Protein AF-A0A9X3GL13-F1 (afdb_monomer)

Structure (mmCIF, N/CA/C/O backbone):
data_AF-A0A9X3GL13-F1
#
_entry.id   AF-A0A9X3GL13-F1
#
loop_
_atom_site.group_PDB
_atom_site.id
_atom_site.type_symbol
_atom_site.label_atom_id
_atom_site.label_alt_id
_atom_site.label_comp_id
_atom_site.label_asym_id
_atom_site.label_entity_id
_atom_site.label_seq_id
_atom_site.pdbx_PDB_ins_code
_atom_site.Cartn_x
_atom_site.Cartn_y
_atom_site.Cartn_z
_atom_site.occupancy
_atom_site.B_iso_or_equiv
_atom_site.auth_seq_id
_atom_site.auth_comp_id
_atom_site.auth_asym_id
_atom_site.auth_atom_id
_atom_site.pdbx_PDB_model_num
ATOM 1 N N . MET A 1 1 ? 0.825 -10.505 -23.765 1.00 66.62 1 MET A N 1
ATOM 2 C CA . MET A 1 1 ? 0.786 -9.276 -22.952 1.00 66.62 1 MET A CA 1
ATOM 3 C C . MET A 1 1 ? 2.173 -8.701 -22.999 1.00 66.62 1 MET A C 1
ATOM 5 O O . MET A 1 1 ? 3.106 -9.398 -22.608 1.00 66.62 1 MET A O 1
ATOM 9 N N . ASP A 1 2 ? 2.302 -7.491 -23.519 1.00 87.44 2 ASP A N 1
ATOM 10 C CA . ASP A 1 2 ? 3.597 -6.829 -23.578 1.00 87.44 2 ASP A CA 1
ATOM 11 C C . ASP A 1 2 ? 3.973 -6.292 -22.194 1.00 87.44 2 ASP A C 1
ATOM 13 O O . ASP A 1 2 ? 3.139 -6.173 -21.291 1.00 87.44 2 ASP A O 1
ATOM 17 N N . TYR A 1 3 ? 5.247 -5.949 -22.008 1.00 86.56 3 TYR A N 1
ATOM 18 C CA . TYR A 1 3 ? 5.748 -5.378 -20.754 1.00 86.56 3 TYR A CA 1
ATOM 19 C C . TYR A 1 3 ? 4.892 -4.194 -20.261 1.00 86.56 3 TYR A C 1
ATOM 21 O O . TYR A 1 3 ? 4.643 -4.059 -19.061 1.00 86.56 3 TYR A O 1
ATOM 29 N N . ALA A 1 4 ? 4.412 -3.354 -21.184 1.00 89.56 4 ALA A N 1
ATOM 30 C CA . ALA A 1 4 ? 3.563 -2.207 -20.881 1.00 89.56 4 ALA A CA 1
ATOM 31 C C . ALA A 1 4 ? 2.222 -2.611 -20.242 1.00 89.56 4 ALA A C 1
ATOM 33 O O . ALA A 1 4 ? 1.814 -1.980 -19.266 1.00 89.56 4 ALA A O 1
ATOM 34 N N . ASP A 1 5 ? 1.592 -3.688 -20.721 1.00 91.44 5 ASP A N 1
ATOM 35 C CA . ASP A 1 5 ? 0.314 -4.186 -20.195 1.00 91.44 5 ASP A C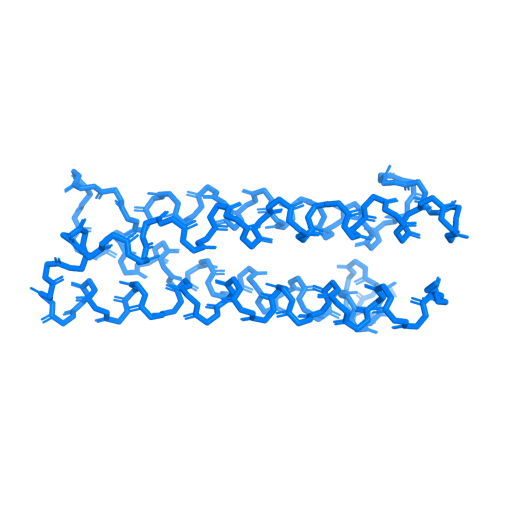A 1
ATOM 36 C C . ASP A 1 5 ? 0.478 -4.705 -18.768 1.00 91.44 5 ASP A C 1
ATOM 38 O O . ASP A 1 5 ? -0.303 -4.378 -17.875 1.00 91.44 5 ASP A O 1
ATOM 42 N N . ILE A 1 6 ? 1.534 -5.489 -18.531 1.00 89.19 6 ILE A N 1
ATOM 43 C CA . ILE A 1 6 ? 1.831 -6.053 -17.208 1.00 89.19 6 ILE A CA 1
ATOM 44 C C . ILE A 1 6 ? 2.199 -4.928 -16.235 1.00 89.19 6 ILE A C 1
ATOM 46 O O . ILE A 1 6 ? 1.801 -4.948 -15.069 1.00 89.19 6 ILE A O 1
ATOM 50 N N . ARG A 1 7 ? 2.918 -3.904 -16.710 1.00 88.19 7 ARG A N 1
ATOM 51 C CA . ARG A 1 7 ? 3.256 -2.723 -15.912 1.00 88.19 7 ARG A CA 1
ATOM 52 C C . ARG A 1 7 ? 2.011 -1.925 -15.546 1.00 88.19 7 ARG A C 1
ATOM 54 O O . ARG A 1 7 ? 1.891 -1.519 -14.391 1.00 88.19 7 ARG A O 1
ATOM 61 N N . LEU A 1 8 ? 1.101 -1.713 -16.494 1.00 91.38 8 LEU A N 1
ATOM 62 C CA . LEU A 1 8 ? -0.171 -1.048 -16.234 1.00 91.38 8 LEU A CA 1
ATOM 63 C C . LEU A 1 8 ? -0.988 -1.841 -15.210 1.00 91.38 8 LEU A C 1
ATOM 65 O O . LEU A 1 8 ? -1.408 -1.265 -14.212 1.00 91.38 8 LEU A O 1
ATOM 69 N N . LEU A 1 9 ? -1.110 -3.161 -15.391 1.00 90.94 9 LEU A N 1
ATOM 70 C CA . LEU A 1 9 ? -1.790 -4.053 -14.451 1.00 90.94 9 LEU A CA 1
ATOM 71 C C . LEU A 1 9 ? -1.195 -3.957 -13.039 1.00 90.94 9 LEU A C 1
ATOM 73 O O . LEU A 1 9 ? -1.931 -3.769 -12.074 1.00 90.94 9 LEU A O 1
ATOM 77 N N . HIS A 1 10 ? 0.133 -4.034 -12.910 1.00 91.50 10 HIS A N 1
ATOM 78 C CA . HIS A 1 10 ? 0.818 -3.914 -11.622 1.00 91.50 10 HIS A CA 1
ATOM 79 C C . HIS A 1 10 ? 0.525 -2.568 -10.945 1.00 91.50 10 HIS A C 1
ATOM 81 O O . HIS A 1 10 ? 0.219 -2.533 -9.753 1.00 91.50 10 HIS A O 1
ATOM 87 N N . ILE A 1 11 ? 0.584 -1.463 -11.697 1.00 91.12 11 ILE A N 1
ATOM 88 C CA . ILE A 1 11 ? 0.286 -0.123 -11.173 1.00 91.12 11 ILE A CA 1
ATOM 89 C C . ILE A 1 11 ? -1.181 -0.031 -10.743 1.00 91.12 11 ILE A C 1
ATOM 91 O O . ILE A 1 11 ? -1.452 0.429 -9.638 1.00 91.12 11 ILE A O 1
ATOM 95 N N . SER A 1 12 ? -2.121 -0.519 -11.556 1.00 91.56 12 SER A N 1
ATOM 96 C CA . SER A 1 12 ? -3.547 -0.537 -11.217 1.00 91.56 12 SER A CA 1
ATOM 97 C C . SER A 1 12 ? -3.824 -1.347 -9.949 1.00 91.56 12 SER A C 1
ATOM 99 O O . SER A 1 12 ? -4.508 -0.856 -9.052 1.00 91.56 12 SER A O 1
ATOM 101 N N . CYS A 1 13 ? -3.247 -2.545 -9.817 1.00 90.88 13 CYS A N 1
ATOM 102 C CA . CYS A 1 13 ? -3.369 -3.356 -8.604 1.00 90.88 13 CYS A CA 1
ATOM 103 C C . CYS A 1 13 ? -2.758 -2.659 -7.380 1.00 90.88 13 CYS A C 1
ATOM 105 O O . CYS A 1 13 ? -3.327 -2.715 -6.287 1.00 90.88 13 CYS A O 1
ATOM 107 N N . ALA A 1 14 ? -1.627 -1.968 -7.543 1.00 90.69 14 ALA A N 1
ATOM 108 C CA . ALA A 1 14 ? -1.012 -1.209 -6.459 1.00 90.69 14 ALA A CA 1
ATOM 109 C C . ALA A 1 14 ? -1.933 -0.065 -6.011 1.00 90.69 14 ALA A C 1
ATOM 111 O O . ALA A 1 14 ? -2.204 0.076 -4.818 1.00 90.69 14 ALA A O 1
ATOM 112 N N . SER A 1 15 ? -2.488 0.697 -6.960 1.00 91.50 15 SER A N 1
ATOM 113 C CA . SER A 1 15 ? -3.459 1.760 -6.688 1.00 91.50 15 SER A CA 1
ATOM 114 C C . SER A 1 15 ? -4.704 1.232 -5.972 1.00 91.50 15 SER A C 1
ATOM 116 O O . SER A 1 15 ? -5.120 1.818 -4.975 1.00 91.50 15 SER A O 1
ATOM 118 N N . ILE A 1 16 ? -5.259 0.096 -6.408 1.00 92.06 16 ILE A N 1
ATOM 119 C CA . ILE A 1 16 ? -6.411 -0.541 -5.749 1.00 92.06 16 ILE A CA 1
ATOM 120 C C . ILE A 1 16 ? -6.071 -0.937 -4.305 1.00 92.06 16 ILE A C 1
ATOM 122 O O . ILE A 1 16 ? -6.869 -0.675 -3.404 1.00 92.06 16 ILE A O 1
ATOM 126 N N . SER A 1 17 ? -4.889 -1.513 -4.056 1.00 90.88 17 SER A N 1
ATOM 127 C CA . SER A 1 17 ? -4.456 -1.888 -2.699 1.00 90.88 17 SER A CA 1
ATOM 128 C C . SER A 1 17 ? -4.375 -0.663 -1.778 1.00 90.88 17 SER A C 1
ATOM 130 O O . SER A 1 17 ? -4.910 -0.679 -0.663 1.00 90.88 17 SER A O 1
ATOM 132 N N . ILE A 1 18 ? -3.809 0.444 -2.278 1.00 91.06 18 ILE A N 1
ATOM 133 C CA . ILE A 1 18 ? -3.728 1.723 -1.558 1.00 91.06 18 ILE A CA 1
ATOM 134 C C . ILE A 1 18 ? -5.131 2.274 -1.270 1.00 91.06 18 ILE A C 1
ATOM 136 O O . ILE A 1 18 ? -5.433 2.614 -0.126 1.00 91.06 18 ILE A O 1
ATOM 140 N N . CYS A 1 19 ? -6.019 2.308 -2.266 1.00 93.12 19 CYS A N 1
ATOM 141 C CA . CYS A 1 19 ? -7.400 2.760 -2.091 1.00 93.12 19 CYS A CA 1
ATOM 142 C C . CYS A 1 19 ? -8.147 1.926 -1.041 1.00 93.12 19 CYS A C 1
ATOM 144 O O . CYS A 1 19 ? -8.803 2.4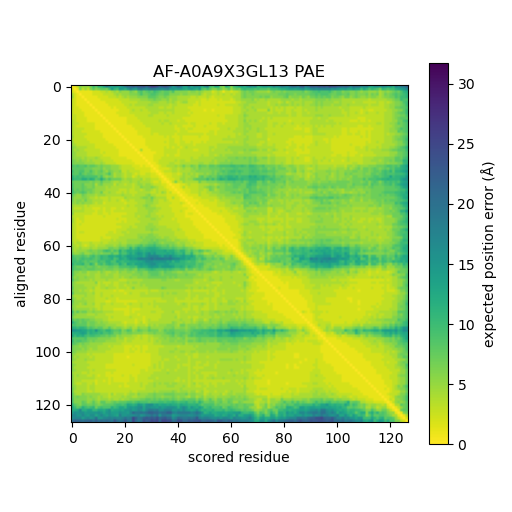83 -0.162 1.00 93.12 19 CYS A O 1
ATOM 146 N N . LEU A 1 20 ? -8.015 0.597 -1.079 1.00 91.25 20 LEU A N 1
ATOM 147 C CA . LEU A 1 20 ? -8.622 -0.296 -0.089 1.00 91.25 20 LEU A CA 1
ATOM 148 C C . LEU A 1 20 ? -8.022 -0.102 1.308 1.00 91.25 20 LEU A C 1
ATOM 150 O O . LEU A 1 20 ? -8.731 -0.227 2.306 1.00 91.25 20 LEU A O 1
ATOM 154 N N . PHE A 1 21 ? -6.724 0.179 1.417 1.00 92.00 21 PHE A N 1
ATOM 155 C CA . PHE A 1 21 ? -6.086 0.517 2.689 1.00 92.00 21 PHE A CA 1
ATOM 156 C C . PHE A 1 21 ? -6.652 1.813 3.281 1.00 92.00 21 PHE A C 1
ATOM 158 O O . PHE A 1 21 ? -7.085 1.813 4.434 1.00 92.00 21 PHE A O 1
ATOM 165 N N . VAL A 1 22 ? -6.728 2.877 2.476 1.00 93.38 22 VAL A N 1
ATOM 166 C CA . VAL A 1 22 ? -7.287 4.171 2.892 1.00 93.38 22 VAL A CA 1
ATOM 167 C C . VAL A 1 22 ? -8.754 4.032 3.287 1.00 93.38 22 VAL A C 1
ATOM 169 O O . VAL A 1 22 ? -9.144 4.502 4.352 1.00 93.38 22 VAL A O 1
ATOM 172 N N . LEU A 1 23 ? -9.552 3.326 2.481 1.00 92.69 23 LEU A N 1
ATOM 173 C CA . LEU A 1 23 ? -10.965 3.082 2.758 1.00 92.69 23 LEU A CA 1
ATOM 174 C C . LEU A 1 23 ? -11.165 2.343 4.088 1.00 92.69 23 LEU A C 1
ATOM 176 O O . LEU A 1 23 ? -11.994 2.752 4.895 1.00 92.69 23 LEU A O 1
ATOM 180 N N . ARG A 1 24 ? -10.388 1.285 4.355 1.00 90.69 24 ARG A N 1
ATOM 181 C CA . ARG A 1 24 ? -10.444 0.558 5.637 1.00 90.69 24 ARG A CA 1
ATOM 182 C C . ARG A 1 24 ? -10.086 1.459 6.817 1.00 90.69 24 ARG A C 1
ATOM 184 O O . ARG A 1 24 ? -10.752 1.384 7.846 1.00 90.69 24 ARG A O 1
ATOM 191 N N . GLY A 1 25 ? -9.083 2.325 6.663 1.00 90.69 25 GLY A N 1
ATOM 192 C CA . GLY A 1 25 ? -8.728 3.333 7.664 1.00 90.69 25 GLY A CA 1
ATOM 193 C C . GLY A 1 25 ? -9.864 4.316 7.926 1.00 90.69 25 GLY A C 1
ATOM 194 O O . GLY A 1 25 ? -10.289 4.474 9.066 1.00 90.69 25 GLY A O 1
ATOM 195 N N . ALA A 1 26 ? -10.420 4.910 6.869 1.00 92.25 26 ALA A N 1
ATOM 196 C CA . ALA A 1 26 ? -11.534 5.849 6.968 1.00 92.25 26 ALA A CA 1
ATOM 197 C C . ALA A 1 26 ? -12.754 5.219 7.659 1.00 92.25 26 ALA A C 1
ATOM 199 O O . ALA A 1 26 ? -13.313 5.803 8.584 1.00 92.25 26 ALA A O 1
ATOM 200 N N . LEU A 1 27 ? -13.122 3.994 7.273 1.00 92.69 27 LEU A N 1
ATOM 201 C CA . LEU A 1 27 ? -14.222 3.259 7.898 1.00 92.69 27 LEU A CA 1
ATOM 202 C C . LEU A 1 27 ? -13.935 2.924 9.369 1.00 92.69 27 LEU A C 1
ATOM 204 O O . LEU A 1 27 ? -14.838 3.018 10.197 1.00 92.69 27 LEU A O 1
ATOM 208 N N . GLN A 1 28 ? -12.694 2.560 9.707 1.00 90.50 28 GLN A N 1
ATOM 209 C CA . GLN A 1 28 ? -12.275 2.294 11.085 1.00 90.50 28 GLN A CA 1
ATOM 210 C C . GLN A 1 28 ? -12.413 3.544 11.968 1.00 90.50 28 GLN A C 1
ATOM 212 O O . GLN A 1 28 ? -12.975 3.448 13.058 1.00 90.50 28 GLN A O 1
ATOM 217 N N . PHE A 1 29 ? -11.944 4.707 11.505 1.00 89.25 29 PHE A N 1
ATOM 218 C CA . PHE A 1 29 ? -12.031 5.962 12.264 1.00 89.25 29 PHE A CA 1
ATOM 219 C C . PHE A 1 29 ? -13.445 6.552 12.294 1.00 89.25 29 PHE A C 1
ATOM 221 O O . PHE A 1 29 ? -13.799 7.220 13.259 1.00 89.25 29 PHE A O 1
ATOM 228 N N . ALA A 1 30 ? -14.281 6.241 11.301 1.00 91.31 30 ALA A N 1
ATOM 229 C CA . ALA A 1 30 ? -15.711 6.546 11.319 1.00 91.31 30 ALA A CA 1
ATOM 230 C C . ALA A 1 30 ? -16.530 5.605 12.230 1.00 91.31 30 ALA A C 1
ATOM 232 O O . ALA A 1 30 ? -17.746 5.751 12.326 1.00 91.31 30 ALA A O 1
ATOM 233 N N . GLY A 1 31 ? -15.899 4.612 12.872 1.00 88.19 31 GLY A N 1
ATOM 234 C CA . GLY A 1 31 ? -16.580 3.645 13.741 1.00 88.19 31 GLY A CA 1
ATOM 235 C C . GLY A 1 31 ? -17.443 2.621 12.993 1.00 88.19 31 GLY A C 1
ATOM 236 O O . GLY A 1 31 ? -18.232 1.904 13.609 1.00 88.19 31 GLY A O 1
ATOM 237 N N . VAL A 1 32 ? -17.302 2.516 11.668 1.00 90.31 32 VAL A N 1
ATOM 238 C CA . VAL A 1 32 ? -18.078 1.581 10.849 1.00 90.31 32 VAL A CA 1
ATOM 239 C C . VAL A 1 32 ? -17.521 0.163 11.028 1.00 90.31 32 VAL A C 1
ATOM 241 O O . VAL A 1 32 ? -16.314 -0.046 10.873 1.00 90.31 32 VAL A O 1
ATOM 244 N N . PRO A 1 33 ? -18.361 -0.862 11.283 1.00 86.50 33 PRO A N 1
ATOM 245 C CA . PRO A 1 33 ? -17.924 -2.248 11.458 1.00 86.50 33 PRO A CA 1
ATOM 246 C C . PRO A 1 33 ? -17.577 -2.924 10.116 1.00 86.50 33 PRO A C 1
ATOM 248 O O . PRO A 1 33 ? -18.112 -3.979 9.766 1.00 86.50 33 PRO A O 1
ATOM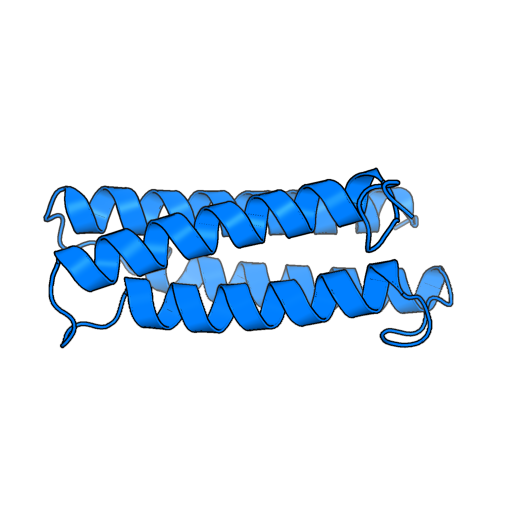 251 N N . TRP A 1 34 ? -16.643 -2.337 9.364 1.00 87.56 34 TRP A N 1
ATOM 252 C CA . TRP A 1 34 ? -16.231 -2.749 8.017 1.00 87.56 34 TRP A CA 1
ATOM 253 C C . TRP A 1 34 ? -15.723 -4.193 7.945 1.00 87.56 34 TRP A C 1
ATOM 255 O O . TRP A 1 34 ? -15.840 -4.844 6.910 1.00 87.56 34 TRP A O 1
ATOM 265 N N . ARG A 1 35 ? -15.227 -4.749 9.060 1.00 85.94 35 ARG A N 1
ATOM 266 C CA . ARG A 1 35 ? -14.793 -6.156 9.164 1.00 85.94 35 ARG A CA 1
ATOM 267 C C . ARG A 1 35 ? -15.914 -7.160 8.881 1.00 85.94 35 ARG A C 1
ATOM 269 O O . ARG A 1 35 ? -15.632 -8.314 8.564 1.00 85.94 35 ARG A O 1
ATOM 276 N N . ARG A 1 36 ? -17.182 -6.745 8.976 1.00 87.62 36 ARG A N 1
ATOM 277 C CA . ARG A 1 36 ? -18.336 -7.580 8.608 1.00 87.62 36 ARG A CA 1
ATOM 278 C C . ARG A 1 36 ? -18.502 -7.705 7.090 1.00 87.62 36 ARG A C 1
ATOM 280 O O . ARG A 1 36 ? -19.111 -8.663 6.622 1.00 87.62 36 ARG A O 1
ATOM 287 N N . TRP A 1 37 ? -17.953 -6.775 6.310 1.00 89.81 37 TRP A N 1
ATOM 288 C CA . TRP A 1 37 ? -18.121 -6.743 4.860 1.00 89.81 37 TRP A CA 1
ATOM 289 C C . TRP A 1 37 ? -17.127 -7.701 4.197 1.00 89.81 37 TRP A C 1
ATOM 291 O O . TRP A 1 37 ? -15.919 -7.466 4.191 1.00 89.81 37 TRP A O 1
ATOM 301 N N . ARG A 1 38 ? -17.635 -8.803 3.624 1.00 87.25 38 ARG A N 1
ATOM 302 C CA . ARG A 1 38 ? -16.801 -9.847 2.990 1.00 87.25 38 ARG A CA 1
ATOM 303 C C . ARG A 1 38 ? -15.901 -9.294 1.882 1.00 87.25 38 ARG A C 1
ATOM 305 O O . ARG A 1 38 ? -14.755 -9.717 1.777 1.00 87.25 38 ARG A O 1
ATOM 312 N N . ILE A 1 39 ? -16.391 -8.323 1.111 1.00 86.69 39 ILE A N 1
ATOM 313 C CA . ILE A 1 39 ? -15.643 -7.710 0.004 1.00 86.69 39 ILE A CA 1
ATOM 314 C C . ILE A 1 39 ? -14.350 -7.056 0.510 1.00 86.69 39 ILE A C 1
ATOM 316 O O . ILE A 1 39 ? -13.283 -7.356 -0.009 1.00 86.69 39 ILE A O 1
ATOM 320 N N . LEU A 1 40 ? -14.405 -6.255 1.580 1.00 85.94 40 LEU A N 1
ATOM 321 C CA . LEU A 1 40 ? -13.226 -5.564 2.128 1.00 85.94 40 LEU A CA 1
ATOM 322 C C . LEU A 1 40 ? -12.211 -6.501 2.799 1.00 85.94 40 LEU A C 1
ATOM 324 O O . LEU A 1 40 ? -11.090 -6.087 3.090 1.00 85.94 40 LEU A O 1
ATOM 328 N N . ARG A 1 41 ? -12.598 -7.755 3.047 1.00 83.38 41 ARG A N 1
ATOM 329 C CA . ARG A 1 41 ? -11.710 -8.805 3.551 1.00 83.38 41 ARG A CA 1
ATOM 330 C C . ARG A 1 41 ? -11.045 -9.593 2.429 1.00 83.38 41 ARG A C 1
ATOM 332 O O . ARG A 1 41 ? -9.875 -9.911 2.550 1.00 83.38 41 ARG A O 1
ATOM 339 N N . ILE A 1 42 ? -11.779 -9.917 1.365 1.00 85.81 42 ILE A N 1
ATOM 340 C CA . ILE A 1 42 ? -11.295 -10.804 0.293 1.00 85.81 42 ILE A CA 1
ATOM 341 C C . ILE A 1 42 ? -10.596 -10.015 -0.817 1.00 85.81 42 ILE A C 1
ATOM 343 O O . ILE A 1 42 ? -9.572 -10.465 -1.327 1.00 85.81 42 ILE A O 1
ATOM 347 N N . ALA A 1 43 ? -11.114 -8.833 -1.170 1.00 87.12 43 ALA A N 1
ATOM 348 C CA . ALA A 1 43 ? -10.586 -8.027 -2.269 1.00 87.12 43 ALA A CA 1
ATOM 349 C C . ALA A 1 43 ? -9.085 -7.711 -2.132 1.00 87.12 43 ALA A C 1
ATOM 351 O O . ALA A 1 43 ? -8.385 -7.871 -3.130 1.00 87.12 43 ALA A O 1
ATOM 352 N N . PRO A 1 44 ? -8.554 -7.351 -0.940 1.00 86.19 44 PRO A N 1
ATOM 353 C CA . PRO A 1 44 ? -7.118 -7.151 -0.774 1.00 86.19 44 PRO A CA 1
ATOM 354 C C . PRO A 1 44 ? -6.315 -8.410 -1.112 1.00 86.19 44 PRO A C 1
ATOM 356 O O . PRO A 1 44 ? -5.384 -8.325 -1.892 1.00 86.19 44 PRO A O 1
ATOM 359 N N . HIS A 1 45 ? -6.721 -9.590 -0.633 1.00 86.50 45 HIS A N 1
ATOM 360 C CA . HIS A 1 45 ? -5.974 -10.830 -0.871 1.00 86.50 45 HIS A CA 1
ATOM 361 C C . HIS A 1 45 ? -5.914 -11.216 -2.349 1.00 86.50 45 HIS A C 1
ATOM 363 O O . HIS A 1 45 ? -4.850 -11.566 -2.852 1.00 86.50 45 HIS A O 1
ATOM 369 N N . VAL A 1 46 ? -7.040 -11.124 -3.062 1.00 89.56 46 VAL A N 1
ATOM 370 C CA . VAL A 1 46 ? -7.071 -11.404 -4.505 1.00 89.56 46 VAL A CA 1
ATOM 371 C C . VAL A 1 46 ? -6.210 -10.386 -5.248 1.00 89.56 46 VAL A C 1
ATOM 373 O O . VAL A 1 46 ? -5.352 -10.763 -6.043 1.00 89.56 46 VAL A O 1
ATOM 376 N N . ASN A 1 47 ? -6.368 -9.099 -4.939 1.00 91.62 47 ASN A N 1
ATOM 377 C CA . ASN A 1 47 ? -5.565 -8.051 -5.555 1.00 91.62 47 ASN A CA 1
ATOM 378 C C . ASN A 1 47 ? -4.063 -8.226 -5.278 1.00 91.62 47 ASN A C 1
ATOM 380 O O . ASN A 1 47 ? -3.260 -8.064 -6.189 1.00 91.62 47 ASN A O 1
ATOM 384 N N . ASP A 1 48 ? -3.683 -8.607 -4.060 1.00 88.69 48 ASP A N 1
ATOM 385 C CA . ASP A 1 48 ? -2.288 -8.796 -3.664 1.00 88.69 48 ASP A CA 1
ATOM 386 C C . ASP A 1 48 ? -1.653 -9.992 -4.392 1.00 88.69 48 ASP A C 1
ATOM 388 O O . ASP A 1 48 ? -0.493 -9.913 -4.796 1.00 88.69 48 ASP A O 1
ATOM 392 N N . THR A 1 49 ? -2.408 -11.070 -4.650 1.00 89.69 49 THR A N 1
ATOM 393 C CA . THR A 1 49 ? -1.910 -12.184 -5.482 1.00 89.69 49 THR A CA 1
ATOM 394 C C . THR A 1 49 ? -1.633 -11.755 -6.922 1.00 89.69 49 THR A C 1
ATOM 396 O O . THR A 1 49 ? -0.579 -12.091 -7.463 1.00 89.69 49 THR A O 1
ATOM 399 N N . VAL A 1 50 ? -2.522 -10.958 -7.525 1.00 90.44 50 VAL A N 1
ATOM 400 C CA . VAL A 1 50 ? -2.325 -10.423 -8.883 1.00 90.44 50 VAL A CA 1
ATOM 401 C C . VAL A 1 50 ? -1.173 -9.418 -8.904 1.00 90.44 50 VAL A C 1
ATOM 403 O O . VAL A 1 50 ? -0.329 -9.467 -9.797 1.00 90.44 50 VAL A O 1
ATOM 406 N N . LEU A 1 51 ? -1.087 -8.550 -7.893 1.00 90.06 51 LEU A N 1
ATOM 407 C CA . LEU A 1 51 ? -0.012 -7.575 -7.730 1.00 90.06 51 LEU A CA 1
ATOM 408 C C . LEU A 1 51 ? 1.358 -8.256 -7.660 1.00 90.06 51 LEU A C 1
ATOM 410 O O . LEU A 1 51 ? 2.288 -7.821 -8.345 1.00 90.06 51 LEU A O 1
ATOM 414 N N . LEU A 1 52 ? 1.470 -9.312 -6.847 1.00 89.31 52 LEU A N 1
ATOM 415 C CA . LEU A 1 52 ? 2.699 -10.080 -6.668 1.00 89.31 52 LEU A CA 1
ATOM 416 C C . LEU A 1 52 ? 3.066 -10.840 -7.944 1.00 89.31 52 LEU A C 1
ATOM 418 O O . LEU A 1 52 ? 4.213 -10.767 -8.379 1.00 89.31 52 LEU A O 1
ATOM 422 N N . ALA A 1 53 ? 2.100 -11.504 -8.584 1.00 90.44 53 ALA A N 1
ATOM 423 C CA . ALA A 1 53 ? 2.323 -12.188 -9.855 1.00 90.44 53 ALA A CA 1
ATOM 424 C C . ALA A 1 53 ? 2.810 -11.216 -10.943 1.00 90.44 53 ALA A C 1
ATOM 426 O O . ALA A 1 53 ? 3.793 -11.497 -11.629 1.00 90.44 53 ALA A O 1
ATOM 427 N N . ALA A 1 54 ? 2.189 -10.037 -11.053 1.00 89.12 54 ALA A N 1
ATOM 428 C CA . ALA A 1 54 ? 2.605 -9.001 -11.994 1.00 89.12 54 ALA A CA 1
ATOM 429 C C . ALA A 1 54 ? 4.003 -8.447 -11.666 1.00 89.12 54 ALA A C 1
ATOM 431 O O . ALA A 1 54 ? 4.799 -8.217 -12.573 1.00 89.12 54 ALA A O 1
ATOM 432 N N . ALA A 1 55 ? 4.338 -8.276 -10.381 1.00 86.94 55 ALA A N 1
ATOM 433 C CA . ALA A 1 55 ? 5.670 -7.842 -9.957 1.00 86.94 55 ALA A CA 1
ATOM 434 C C . ALA A 1 55 ? 6.759 -8.857 -10.343 1.00 86.94 55 ALA A C 1
ATOM 436 O O . ALA A 1 55 ? 7.805 -8.467 -10.862 1.00 86.94 55 ALA A O 1
ATOM 437 N N . ILE A 1 56 ? 6.495 -10.151 -10.132 1.00 87.88 56 ILE A N 1
ATOM 438 C CA . ILE A 1 56 ? 7.401 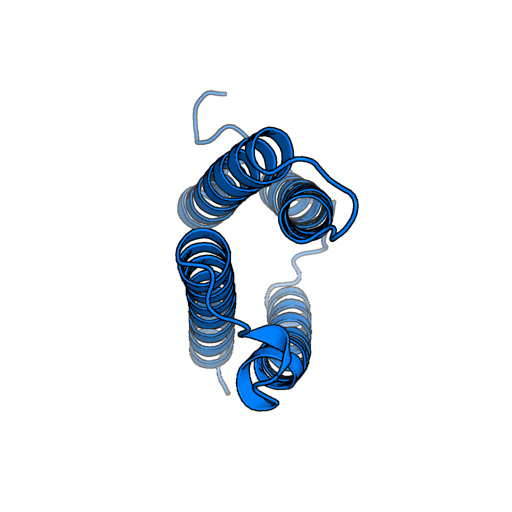-11.246 -10.508 1.00 87.88 56 ILE A CA 1
ATOM 439 C C . ILE A 1 56 ? 7.567 -11.296 -12.030 1.00 87.88 56 ILE A C 1
ATOM 441 O O . ILE A 1 56 ? 8.693 -11.350 -12.519 1.00 87.88 56 ILE A O 1
ATOM 445 N N . ALA A 1 57 ? 6.470 -11.203 -12.786 1.00 88.50 57 ALA A N 1
ATOM 446 C CA . ALA A 1 57 ? 6.516 -11.177 -14.246 1.00 88.50 57 ALA A CA 1
ATOM 447 C C . ALA A 1 57 ? 7.334 -9.987 -14.780 1.00 88.50 57 ALA A C 1
ATOM 449 O O . ALA A 1 57 ? 8.165 -10.157 -15.669 1.00 88.50 57 ALA A O 1
ATOM 450 N N . LEU A 1 58 ? 7.160 -8.789 -14.206 1.00 86.62 58 LEU A N 1
ATOM 451 C CA . LEU A 1 58 ? 7.951 -7.609 -14.571 1.00 86.62 58 LEU A CA 1
ATOM 452 C C . LEU A 1 58 ? 9.433 -7.791 -14.257 1.00 86.62 58 LEU A C 1
ATOM 454 O O . LEU A 1 58 ? 10.268 -7.445 -15.090 1.00 86.62 58 LEU A O 1
ATOM 458 N N . SER A 1 59 ? 9.762 -8.327 -13.080 1.00 86.12 59 SER A N 1
ATOM 459 C CA . SER A 1 59 ? 11.141 -8.623 -12.673 1.00 86.12 59 SER A CA 1
ATOM 460 C C . SER A 1 59 ? 11.805 -9.610 -13.636 1.00 86.12 59 SER A C 1
ATOM 462 O O . SER A 1 59 ? 12.922 -9.356 -14.083 1.00 86.12 59 SER A O 1
ATOM 464 N N . TRP A 1 60 ? 11.086 -10.660 -14.042 1.00 86.75 60 TRP A N 1
ATOM 465 C CA . TRP A 1 60 ? 11.571 -11.649 -15.003 1.00 86.75 60 TRP A CA 1
ATOM 466 C C . TRP A 1 60 ? 11.829 -11.043 -16.387 1.00 86.75 60 TRP A C 1
ATOM 468 O O . TRP A 1 60 ? 12.923 -11.182 -16.923 1.00 86.75 60 TRP A O 1
ATOM 478 N N . ILE A 1 61 ? 10.850 -10.321 -16.948 1.00 86.19 61 ILE A N 1
ATOM 479 C CA . ILE A 1 61 ? 10.949 -9.734 -18.298 1.00 86.19 61 ILE A CA 1
ATOM 480 C C . ILE A 1 61 ? 12.019 -8.638 -18.359 1.00 86.19 61 ILE A C 1
ATOM 482 O O . ILE A 1 61 ? 12.704 -8.490 -19.365 1.00 86.19 61 ILE A O 1
ATOM 486 N N . SER A 1 62 ? 12.166 -7.852 -17.291 1.00 83.12 62 SER A N 1
ATOM 487 C CA . SER A 1 62 ? 13.159 -6.774 -17.234 1.00 83.12 62 SER A CA 1
ATOM 488 C C . SER A 1 62 ? 14.538 -7.227 -16.749 1.00 83.12 62 SER A C 1
ATOM 490 O O . SER A 1 62 ? 15.433 -6.389 -16.650 1.00 83.12 62 SER A O 1
ATOM 492 N N . HIS A 1 63 ? 14.710 -8.516 -16.424 1.00 82.44 63 HIS A N 1
ATOM 493 C CA . HIS A 1 63 ? 15.912 -9.077 -15.794 1.00 82.44 63 HIS A CA 1
ATOM 494 C C . HIS A 1 63 ? 16.356 -8.328 -14.522 1.00 82.44 63 HIS A C 1
ATOM 496 O O . HIS A 1 63 ? 17.521 -8.365 -14.127 1.00 82.44 63 HIS A O 1
ATOM 502 N N . GLN A 1 64 ? 15.426 -7.637 -13.859 1.00 80.69 64 GLN A N 1
ATOM 503 C CA . GLN A 1 64 ? 15.701 -6.902 -12.633 1.00 80.69 64 GLN A CA 1
ATOM 504 C C . GLN A 1 64 ? 15.612 -7.851 -11.454 1.00 80.69 64 GLN A C 1
ATOM 506 O O . GLN A 1 64 ? 14.521 -8.278 -11.077 1.00 80.69 64 GLN A O 1
ATOM 511 N N . VAL A 1 65 ? 16.752 -8.154 -10.844 1.00 74.69 65 VAL A N 1
ATOM 512 C CA . VAL A 1 65 ? 16.788 -8.988 -9.646 1.00 74.69 65 VAL A CA 1
ATOM 513 C C . VAL A 1 65 ? 16.460 -8.126 -8.422 1.00 74.69 65 VAL A C 1
ATOM 515 O O . VAL A 1 65 ? 17.154 -7.130 -8.175 1.00 74.69 65 VAL A O 1
ATOM 518 N N . PRO A 1 66 ? 15.421 -8.480 -7.638 1.00 68.31 66 PRO A N 1
ATOM 519 C CA . PRO A 1 66 ? 15.162 -7.841 -6.355 1.00 68.31 66 PRO A CA 1
ATOM 520 C C . PRO A 1 66 ? 16.423 -7.892 -5.496 1.00 68.31 66 PRO A C 1
ATOM 522 O O . PRO A 1 66 ? 17.096 -8.917 -5.467 1.00 68.31 66 PRO A O 1
ATOM 525 N N . LEU A 1 67 ? 16.728 -6.806 -4.787 1.00 72.31 67 LEU A N 1
ATOM 526 C CA . LEU A 1 67 ? 17.895 -6.668 -3.902 1.00 72.31 67 LEU A CA 1
ATOM 527 C C . LEU A 1 67 ? 19.243 -6.334 -4.570 1.00 72.31 67 LEU A C 1
ATOM 529 O O . LEU A 1 67 ? 20.173 -5.977 -3.855 1.00 72.31 67 LEU A O 1
ATOM 533 N N . GLN A 1 68 ? 19.364 -6.385 -5.902 1.00 80.31 68 GLN A N 1
ATOM 534 C CA . GLN A 1 68 ? 20.601 -5.962 -6.592 1.00 80.31 68 GLN A CA 1
ATOM 535 C C . GLN A 1 68 ? 20.624 -4.478 -6.971 1.00 80.31 68 GLN A C 1
ATOM 537 O O . GLN A 1 68 ? 21.682 -3.919 -7.230 1.00 80.31 68 GLN A O 1
ATOM 542 N N . GLN A 1 69 ? 19.454 -3.849 -7.054 1.00 79.56 69 GLN A N 1
ATOM 543 C CA . GLN A 1 69 ? 19.304 -2.445 -7.422 1.00 79.56 69 GLN A CA 1
ATOM 544 C C . GLN A 1 69 ? 18.844 -1.671 -6.193 1.00 79.56 69 GLN A C 1
ATOM 546 O O . GLN A 1 69 ? 17.788 -1.996 -5.648 1.00 79.56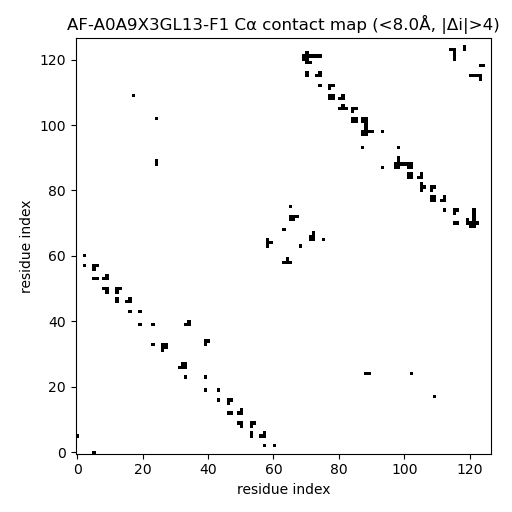 69 GLN A O 1
ATOM 551 N N . ASP A 1 70 ? 19.575 -0.633 -5.789 1.00 84.25 70 ASP A N 1
ATOM 552 C CA . ASP A 1 70 ? 19.309 0.105 -4.545 1.00 84.25 70 ASP A CA 1
ATOM 553 C C . ASP A 1 70 ? 17.859 0.589 -4.440 1.00 84.25 70 ASP A C 1
ATOM 555 O O . ASP A 1 70 ? 17.204 0.421 -3.410 1.00 84.25 70 ASP A O 1
ATOM 559 N N . TRP A 1 71 ? 17.312 1.131 -5.532 1.00 83.88 71 TRP A N 1
ATOM 560 C CA . TRP A 1 71 ? 15.926 1.603 -5.579 1.00 83.88 71 TRP A CA 1
ATOM 561 C C . TRP A 1 71 ? 14.909 0.463 -5.419 1.00 83.88 71 TRP A C 1
ATOM 563 O O . TRP A 1 71 ? 13.857 0.649 -4.806 1.00 83.88 71 TRP A O 1
ATOM 573 N N . LEU A 1 72 ? 15.213 -0.733 -5.931 1.00 82.62 72 LEU A N 1
ATOM 574 C CA . LEU A 1 72 ? 14.340 -1.899 -5.819 1.00 82.62 72 LEU A CA 1
ATOM 575 C C . LEU A 1 72 ? 14.421 -2.504 -4.411 1.00 82.62 72 LEU A C 1
ATOM 577 O O . LEU A 1 72 ? 13.388 -2.853 -3.842 1.00 82.62 72 LEU A O 1
ATOM 581 N N . SER A 1 73 ? 15.619 -2.550 -3.821 1.00 85.25 73 SER A N 1
ATOM 582 C CA . SER A 1 73 ? 15.846 -2.926 -2.420 1.00 85.25 73 SER A CA 1
ATOM 583 C C . SER A 1 73 ? 15.077 -2.009 -1.471 1.00 85.25 73 SER A C 1
ATOM 585 O O . SER A 1 73 ? 14.336 -2.487 -0.611 1.00 85.25 73 SER A O 1
ATOM 587 N N . ALA A 1 74 ? 15.176 -0.692 -1.678 1.00 86.50 74 ALA A N 1
ATOM 588 C CA . ALA A 1 74 ? 14.437 0.307 -0.914 1.00 86.50 74 ALA A CA 1
ATOM 589 C C . ALA A 1 74 ? 12.918 0.133 -1.068 1.00 86.50 74 ALA A C 1
ATOM 591 O O . ALA A 1 74 ? 12.188 0.172 -0.076 1.00 86.50 74 ALA A O 1
ATOM 592 N N . LYS A 1 75 ? 12.436 -0.138 -2.290 1.00 85.38 75 LYS A N 1
ATOM 593 C CA . LYS A 1 75 ? 11.014 -0.402 -2.558 1.00 85.38 75 LYS A CA 1
ATOM 594 C C . LYS A 1 75 ? 10.503 -1.624 -1.787 1.00 85.38 75 LYS A C 1
ATOM 596 O O . LYS A 1 75 ? 9.422 -1.564 -1.205 1.00 85.38 75 LYS A O 1
ATOM 601 N N . VAL A 1 76 ? 11.272 -2.714 -1.754 1.00 87.12 76 VAL A N 1
ATOM 602 C CA . VAL A 1 76 ? 10.920 -3.934 -1.005 1.00 87.12 76 VAL A CA 1
ATOM 603 C C . VAL A 1 76 ? 10.968 -3.690 0.506 1.00 87.12 76 VAL A C 1
ATOM 605 O O . VAL A 1 76 ? 10.031 -4.063 1.208 1.00 87.12 76 VAL A O 1
ATOM 608 N N . GLY A 1 77 ? 12.001 -3.016 1.015 1.00 88.62 77 GLY A N 1
ATOM 609 C CA . GLY A 1 77 ? 12.104 -2.675 2.437 1.00 88.62 77 GLY A CA 1
ATOM 610 C C . GLY A 1 77 ? 10.946 -1.793 2.914 1.00 88.62 77 GLY A C 1
ATOM 611 O O . GLY A 1 77 ? 10.316 -2.077 3.933 1.00 88.62 77 GLY A O 1
ATOM 612 N N . ALA A 1 78 ? 10.594 -0.769 2.134 1.00 88.94 78 ALA A N 1
ATOM 613 C CA . ALA A 1 78 ? 9.452 0.088 2.422 1.00 88.94 78 ALA A CA 1
ATOM 614 C C . ALA A 1 78 ? 8.119 -0.671 2.344 1.00 88.94 78 ALA A C 1
ATOM 616 O O . ALA A 1 78 ? 7.240 -0.444 3.172 1.00 88.94 78 ALA A O 1
ATOM 617 N N . LEU A 1 79 ? 7.969 -1.616 1.409 1.00 88.81 79 LEU A N 1
ATOM 618 C CA . LEU A 1 79 ? 6.790 -2.484 1.346 1.00 88.81 79 LEU A CA 1
ATOM 619 C C . LEU A 1 79 ? 6.627 -3.315 2.628 1.00 88.81 79 LEU A C 1
ATOM 621 O O . LEU A 1 79 ? 5.526 -3.386 3.171 1.00 88.81 79 LEU A O 1
ATOM 625 N N . LEU A 1 80 ? 7.712 -3.899 3.145 1.00 90.44 80 LEU A N 1
ATOM 626 C CA . LEU A 1 80 ? 7.681 -4.642 4.409 1.00 90.44 80 LEU A CA 1
ATOM 627 C C . LEU A 1 80 ? 7.298 -3.738 5.586 1.00 90.44 80 LEU A C 1
ATOM 629 O O . LEU A 1 80 ? 6.442 -4.106 6.392 1.00 90.44 80 LEU A O 1
ATOM 633 N N . LEU A 1 81 ? 7.873 -2.534 5.652 1.00 91.81 81 LEU A N 1
ATOM 634 C CA . LEU A 1 81 ? 7.523 -1.545 6.671 1.00 91.81 81 LEU A CA 1
ATOM 635 C C . LEU A 1 81 ? 6.036 -1.165 6.597 1.00 91.81 81 LEU A C 1
ATOM 637 O O . LEU A 1 81 ? 5.354 -1.144 7.621 1.00 91.81 81 LEU A O 1
ATOM 641 N N . TYR A 1 82 ? 5.512 -0.936 5.391 1.00 92.25 82 TYR A N 1
ATOM 642 C CA . TYR A 1 82 ? 4.097 -0.657 5.160 1.00 92.25 82 TYR A CA 1
ATOM 643 C C . TYR A 1 82 ? 3.195 -1.788 5.674 1.00 92.25 82 TYR A C 1
ATOM 645 O O . TYR A 1 82 ? 2.198 -1.510 6.340 1.00 92.25 82 TYR A O 1
ATOM 653 N N . ILE A 1 83 ? 3.548 -3.054 5.424 1.00 89.06 83 ILE A N 1
ATOM 654 C CA . ILE A 1 83 ? 2.771 -4.212 5.896 1.00 89.06 83 ILE A CA 1
ATOM 655 C C . ILE A 1 83 ? 2.730 -4.250 7.429 1.00 89.06 83 ILE A C 1
ATOM 657 O O . ILE A 1 83 ? 1.655 -4.417 8.012 1.00 89.06 83 ILE A O 1
ATOM 661 N N . VAL A 1 84 ? 3.874 -4.052 8.093 1.00 91.56 84 VAL A N 1
ATOM 662 C CA . VAL A 1 84 ? 3.958 -4.037 9.564 1.00 91.56 84 VAL A CA 1
ATOM 663 C C . VAL A 1 84 ? 3.133 -2.889 10.148 1.00 91.56 84 VAL A C 1
ATOM 665 O O . VAL A 1 84 ? 2.324 -3.109 11.054 1.00 91.56 84 VAL A O 1
ATOM 668 N N . LEU A 1 85 ? 3.276 -1.678 9.605 1.00 91.81 85 LEU A N 1
ATOM 669 C CA . LEU A 1 85 ? 2.513 -0.508 10.042 1.00 91.81 85 LEU A CA 1
ATOM 670 C C . LEU A 1 85 ? 1.014 -0.681 9.788 1.00 91.81 85 LEU A C 1
ATOM 672 O O . LEU A 1 85 ? 0.206 -0.356 10.654 1.00 91.81 85 LEU A O 1
ATOM 676 N N . GLY A 1 86 ? 0.629 -1.258 8.650 1.00 90.56 86 GLY A N 1
ATOM 677 C CA . GLY A 1 86 ? -0.759 -1.569 8.329 1.00 90.56 86 GLY A CA 1
ATOM 678 C C . GLY A 1 86 ? -1.369 -2.592 9.286 1.00 90.56 86 GLY A C 1
ATOM 679 O O . GLY A 1 86 ? -2.492 -2.410 9.757 1.00 90.56 86 GLY A O 1
ATOM 680 N N . HIS A 1 87 ? -0.615 -3.632 9.648 1.00 90.56 87 HIS A N 1
ATOM 681 C CA . HIS A 1 87 ? -1.039 -4.587 10.669 1.00 90.56 87 HIS A CA 1
ATOM 682 C C . HIS A 1 87 ? -1.235 -3.905 12.033 1.00 90.56 87 HIS A C 1
ATOM 684 O O . HIS A 1 87 ? -2.244 -4.135 12.700 1.00 90.56 87 HIS A O 1
ATOM 690 N N . MET A 1 88 ? -0.316 -3.020 12.432 1.00 89.06 88 MET A N 1
ATOM 691 C CA . MET A 1 88 ? -0.439 -2.238 13.668 1.00 89.06 88 MET A CA 1
ATOM 692 C C . MET A 1 88 ? -1.624 -1.262 13.638 1.00 89.06 88 MET A C 1
ATOM 694 O O . MET A 1 88 ? -2.323 -1.134 14.644 1.00 89.06 88 MET A O 1
ATOM 698 N N . ALA A 1 89 ? -1.880 -0.621 12.495 1.00 89.88 89 ALA A N 1
ATOM 699 C CA . ALA A 1 89 ? -2.983 0.316 12.292 1.00 89.88 89 ALA A CA 1
ATOM 700 C C . ALA A 1 89 ? -4.354 -0.348 12.476 1.00 89.88 89 ALA A C 1
ATOM 702 O O . ALA A 1 89 ? -5.276 0.269 12.998 1.00 89.88 89 ALA A O 1
ATOM 703 N N . PHE A 1 90 ? -4.480 -1.624 12.102 1.00 88.62 90 PHE A N 1
ATOM 704 C CA . PHE A 1 90 ? -5.719 -2.393 12.239 1.00 88.62 90 PHE A CA 1
ATOM 705 C C . PHE A 1 90 ? -5.682 -3.416 13.381 1.00 88.62 90 PHE A C 1
ATOM 707 O O . PHE A 1 90 ? -6.497 -4.346 13.409 1.00 88.62 90 PHE A O 1
ATOM 714 N N . ARG A 1 91 ? -4.770 -3.274 14.346 1.00 88.06 91 ARG A N 1
ATOM 715 C CA . ARG A 1 91 ? -4.700 -4.182 15.494 1.00 88.06 91 ARG A CA 1
ATOM 716 C C . ARG A 1 91 ? -5.800 -3.849 16.506 1.00 88.06 91 ARG A C 1
ATOM 718 O O . ARG A 1 91 ? -5.808 -2.764 17.074 1.00 88.06 91 ARG A O 1
ATOM 725 N N . ALA A 1 92 ? -6.697 -4.804 16.766 1.00 82.50 92 ALA A N 1
ATOM 726 C CA . ALA A 1 92 ? -7.878 -4.597 17.617 1.00 82.50 92 ALA A CA 1
ATOM 727 C C . ALA A 1 92 ? -7.541 -4.211 19.073 1.00 82.50 92 ALA A C 1
ATOM 729 O O . ALA A 1 92 ? -8.281 -3.458 19.690 1.00 82.50 92 ALA A O 1
ATOM 730 N N . GLU A 1 93 ? -6.415 -4.696 19.597 1.00 87.38 93 GLU A N 1
ATOM 731 C CA . GLU A 1 93 ? -5.946 -4.436 20.969 1.00 87.38 93 GLU A CA 1
ATOM 732 C C . GLU A 1 93 ? -5.217 -3.089 21.131 1.00 87.38 93 GLU A C 1
ATOM 734 O O . GLU A 1 93 ? -4.882 -2.691 22.245 1.00 87.38 93 GLU A O 1
ATOM 739 N N . ALA A 1 94 ? -4.898 -2.395 20.033 1.00 86.88 94 ALA A N 1
ATOM 740 C CA . ALA A 1 94 ? -4.160 -1.136 20.090 1.00 86.88 94 ALA A CA 1
ATOM 741 C C . ALA A 1 94 ? -5.087 0.041 20.424 1.00 86.88 94 ALA A C 1
ATOM 743 O O . ALA A 1 94 ? -6.231 0.082 19.973 1.00 86.88 94 ALA A O 1
ATOM 744 N N . SER A 1 95 ? -4.576 1.039 21.152 1.00 91.19 95 SER A N 1
ATOM 745 C CA . SER A 1 95 ? -5.326 2.271 21.416 1.00 91.19 95 SER A CA 1
ATOM 746 C C . SER A 1 95 ? -5.621 3.044 20.118 1.00 91.19 95 SER A C 1
ATOM 748 O O . SER A 1 95 ? -4.800 3.007 19.194 1.00 91.19 95 SER A O 1
ATOM 750 N N . PRO A 1 96 ? -6.735 3.803 20.039 1.00 88.25 96 PRO A N 1
ATOM 751 C CA . PRO A 1 96 ? -7.092 4.568 18.839 1.00 88.25 96 PRO A CA 1
ATOM 752 C C . PRO A 1 96 ? -5.984 5.520 18.369 1.00 88.25 96 PRO A C 1
ATOM 754 O O . PRO A 1 96 ? -5.719 5.621 17.174 1.00 88.25 96 PRO A O 1
ATOM 757 N N . ALA A 1 97 ? -5.270 6.152 19.307 1.00 91.12 97 ALA A N 1
ATOM 758 C CA . ALA A 1 97 ? -4.132 7.016 18.998 1.00 91.12 97 ALA A CA 1
ATOM 759 C C . ALA A 1 97 ? -2.979 6.248 18.326 1.00 91.12 97 ALA A C 1
ATOM 761 O O . ALA A 1 97 ? -2.434 6.704 17.324 1.00 91.12 97 ALA A O 1
ATOM 762 N N . ARG A 1 98 ? -2.630 5.051 18.824 1.00 91.50 98 ARG A N 1
ATOM 763 C CA . ARG A 1 98 ? -1.588 4.212 18.205 1.00 91.50 98 ARG A CA 1
ATOM 764 C C . ARG A 1 98 ? -2.008 3.717 16.824 1.00 91.50 98 ARG A C 1
ATOM 766 O O . ARG A 1 98 ? -1.170 3.687 15.929 1.00 91.50 98 ARG A O 1
ATOM 773 N N . GLN A 1 99 ? -3.282 3.365 16.648 1.00 91.81 99 GLN A N 1
ATOM 774 C CA . GLN A 1 99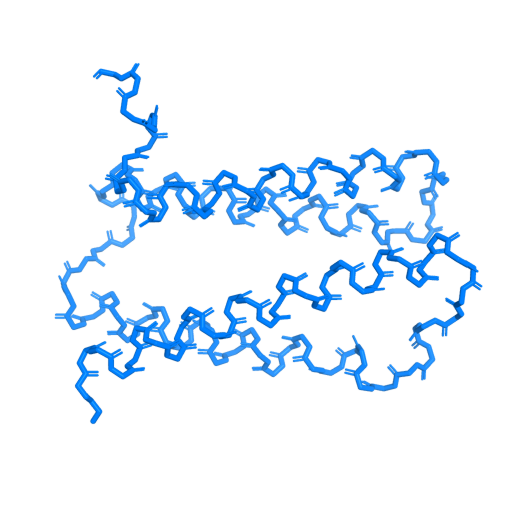 ? -3.830 2.991 15.341 1.00 91.81 99 GLN A CA 1
ATOM 775 C C . GLN A 1 99 ? -3.736 4.155 14.346 1.00 91.81 99 GLN A C 1
ATOM 777 O O . GLN A 1 99 ? -3.278 3.954 13.225 1.00 91.81 99 GLN A O 1
ATOM 782 N N . ALA A 1 100 ? -4.089 5.376 14.766 1.00 91.62 100 ALA A N 1
ATOM 783 C CA . ALA A 1 100 ? -3.997 6.581 13.942 1.00 91.62 100 ALA A CA 1
ATOM 784 C C . ALA A 1 100 ? -2.554 6.916 13.542 1.00 91.62 100 ALA A C 1
ATOM 786 O O . ALA A 1 100 ? -2.286 7.151 12.366 1.00 91.62 100 ALA A O 1
ATOM 787 N N . VAL A 1 101 ? -1.611 6.869 14.490 1.00 94.50 101 VAL A N 1
ATOM 788 C CA . VAL A 1 101 ? -0.186 7.103 14.206 1.00 94.50 101 VAL A CA 1
ATOM 789 C C . VAL A 1 101 ? 0.365 6.041 13.254 1.00 94.50 101 VAL A C 1
ATOM 791 O O . VAL A 1 101 ? 1.023 6.386 12.277 1.00 94.50 101 VAL A O 1
ATOM 794 N N . ALA A 1 102 ? 0.066 4.759 13.488 1.00 92.62 102 ALA A N 1
ATOM 795 C CA . ALA A 1 102 ? 0.500 3.679 12.603 1.00 92.62 102 ALA A CA 1
ATOM 796 C C . ALA A 1 102 ? -0.117 3.799 11.200 1.00 92.62 102 ALA A C 1
ATOM 798 O O . ALA A 1 102 ? 0.565 3.558 10.207 1.00 92.62 102 ALA A O 1
ATOM 799 N N . PHE A 1 103 ? -1.381 4.218 11.106 1.00 93.06 103 PHE A N 1
ATOM 800 C CA . PHE A 1 103 ? -2.054 4.463 9.835 1.00 93.06 103 PHE A CA 1
ATOM 801 C C . PHE A 1 103 ? -1.413 5.626 9.068 1.00 93.06 103 PHE A C 1
ATOM 803 O O . PHE A 1 103 ? -1.089 5.476 7.893 1.00 93.06 103 PHE A O 1
ATOM 810 N N . ALA A 1 104 ? -1.166 6.757 9.734 1.00 94.31 104 ALA A N 1
ATOM 811 C CA . ALA A 1 104 ? -0.486 7.902 9.134 1.00 94.31 104 ALA A CA 1
ATOM 812 C C . ALA A 1 104 ? 0.936 7.537 8.678 1.00 94.31 104 ALA A C 1
ATOM 814 O O . ALA A 1 104 ? 1.319 7.842 7.549 1.00 94.31 104 ALA A O 1
ATOM 815 N N . ALA A 1 105 ? 1.689 6.813 9.510 1.00 94.38 105 ALA A N 1
ATOM 816 C CA . ALA A 1 105 ? 3.015 6.317 9.156 1.00 94.38 105 ALA A CA 1
ATOM 817 C C . ALA A 1 105 ? 2.964 5.389 7.930 1.00 94.38 105 ALA A C 1
ATOM 819 O O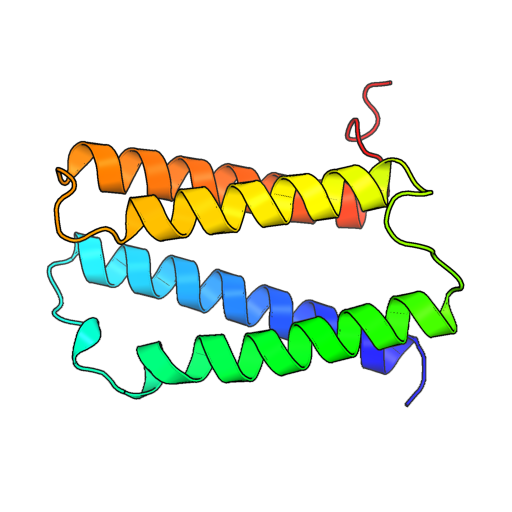 . ALA A 1 105 ? 3.769 5.546 7.016 1.00 94.38 105 ALA A O 1
ATOM 820 N N . ALA A 1 106 ? 1.984 4.483 7.856 1.00 93.06 106 ALA A N 1
ATOM 821 C CA . ALA A 1 106 ? 1.799 3.611 6.698 1.00 93.06 106 ALA A CA 1
ATOM 822 C C . ALA A 1 106 ? 1.526 4.405 5.408 1.00 93.06 106 ALA A C 1
ATOM 824 O O . ALA A 1 106 ? 2.055 4.049 4.356 1.00 93.06 106 ALA A O 1
ATOM 825 N N . LEU A 1 107 ? 0.750 5.495 5.475 1.00 93.12 107 LEU A N 1
ATOM 826 C CA . LEU A 1 107 ? 0.515 6.374 4.322 1.00 93.12 107 LEU A CA 1
ATOM 827 C C . LEU A 1 107 ? 1.793 7.078 3.860 1.00 93.12 107 LEU A C 1
ATOM 829 O O . LEU A 1 107 ? 2.047 7.144 2.658 1.00 93.12 107 LEU A O 1
ATOM 833 N N . VAL A 1 108 ? 2.623 7.548 4.796 1.00 94.38 108 VAL A N 1
ATOM 834 C CA . VAL A 1 108 ? 3.940 8.121 4.476 1.00 94.38 108 VAL A CA 1
ATOM 835 C C . VAL A 1 108 ? 4.827 7.078 3.795 1.00 94.38 108 VAL A C 1
ATOM 837 O O . VAL A 1 108 ? 5.455 7.370 2.778 1.00 94.38 108 VAL A O 1
ATOM 840 N N . THR A 1 109 ? 4.837 5.838 4.291 1.00 92.88 109 THR A N 1
ATOM 841 C CA . THR A 1 109 ? 5.593 4.746 3.665 1.00 92.88 109 THR A CA 1
ATOM 842 C C . THR A 1 109 ? 5.100 4.443 2.249 1.00 92.88 109 THR A C 1
ATOM 844 O O . THR A 1 109 ? 5.914 4.270 1.346 1.00 92.88 109 THR A O 1
ATOM 847 N N . VAL A 1 110 ? 3.784 4.436 2.013 1.00 91.56 110 VAL A N 1
ATOM 848 C CA . VAL A 1 110 ? 3.216 4.274 0.663 1.00 91.56 110 VAL A CA 1
ATOM 849 C C . VAL A 1 110 ? 3.638 5.414 -0.260 1.00 91.56 110 VAL A C 1
ATOM 851 O O . VAL A 1 110 ? 4.044 5.155 -1.392 1.00 91.56 110 VAL A O 1
ATOM 854 N N . ALA A 1 111 ? 3.586 6.661 0.213 1.00 91.38 111 ALA A N 1
ATOM 855 C CA . ALA A 1 111 ? 4.036 7.809 -0.567 1.00 91.38 111 ALA A CA 1
ATOM 856 C C . ALA A 1 111 ? 5.514 7.663 -0.966 1.00 91.38 111 ALA A C 1
ATOM 858 O O . ALA A 1 111 ? 5.853 7.850 -2.133 1.00 91.38 111 ALA A O 1
ATOM 859 N N . TYR A 1 112 ? 6.370 7.226 -0.037 1.00 91.31 112 TYR A N 1
ATOM 860 C CA . TYR A 1 112 ? 7.772 6.924 -0.324 1.00 91.31 112 TYR A CA 1
ATOM 861 C C . TYR A 1 112 ? 7.933 5.817 -1.381 1.00 91.31 112 TYR A C 1
ATOM 863 O O . TYR A 1 112 ? 8.675 6.006 -2.342 1.00 91.31 112 TYR A O 1
ATOM 871 N N . ILE A 1 113 ? 7.196 4.700 -1.276 1.00 89.38 113 ILE A N 1
ATOM 872 C CA . ILE A 1 113 ? 7.215 3.612 -2.278 1.00 89.38 113 ILE A CA 1
ATOM 873 C C . ILE A 1 113 ? 6.880 4.145 -3.677 1.00 89.38 113 ILE A C 1
ATOM 875 O O . ILE A 1 113 ? 7.534 3.774 -4.655 1.00 89.38 113 ILE A O 1
ATOM 879 N N . VAL A 1 114 ? 5.863 5.008 -3.780 1.00 88.12 114 VAL A N 1
ATOM 880 C CA . VAL A 1 114 ? 5.450 5.625 -5.049 1.00 88.12 114 VAL A CA 1
ATOM 881 C C . VAL A 1 114 ? 6.547 6.543 -5.582 1.00 88.12 114 VA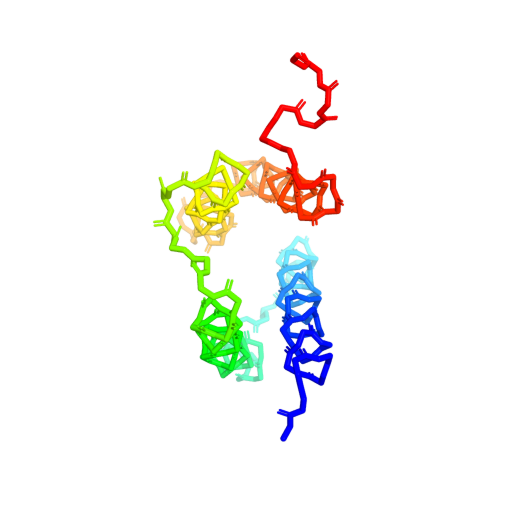L A C 1
ATOM 883 O O . VAL A 1 114 ? 6.890 6.449 -6.760 1.00 88.12 114 VAL A O 1
ATOM 886 N N . MET A 1 115 ? 7.141 7.381 -4.731 1.00 87.06 115 MET A N 1
ATOM 887 C CA . MET A 1 115 ? 8.218 8.277 -5.1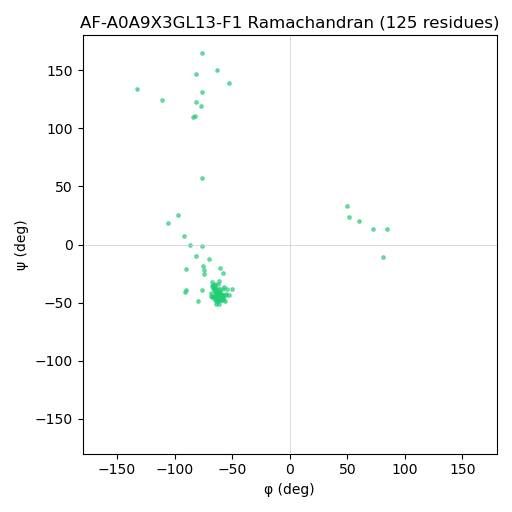49 1.00 87.06 115 MET A CA 1
ATOM 888 C C . MET A 1 115 ? 9.449 7.502 -5.632 1.00 87.06 115 MET A C 1
ATOM 890 O O . MET A 1 115 ? 9.915 7.773 -6.733 1.00 87.06 115 MET A O 1
ATOM 894 N N . VAL A 1 116 ? 9.917 6.491 -4.891 1.00 86.88 116 VAL A N 1
ATOM 895 C CA . VAL A 1 116 ? 11.036 5.617 -5.303 1.00 86.88 116 VAL A CA 1
ATOM 896 C C . VAL A 1 116 ? 10.738 4.917 -6.631 1.00 86.88 116 VAL A C 1
ATOM 898 O O . VAL A 1 116 ? 11.619 4.771 -7.476 1.00 86.88 116 VAL A O 1
ATOM 901 N N . ALA A 1 117 ? 9.488 4.501 -6.856 1.00 85.00 117 ALA A N 1
ATOM 902 C CA . ALA A 1 117 ? 9.088 3.870 -8.111 1.00 85.00 117 ALA A CA 1
ATOM 903 C C . ALA A 1 117 ? 9.117 4.835 -9.313 1.00 85.00 117 ALA A C 1
ATOM 905 O O . ALA A 1 117 ? 9.391 4.391 -10.430 1.00 85.00 117 ALA A O 1
ATOM 906 N N . ILE A 1 118 ? 8.835 6.125 -9.098 1.00 84.75 118 ILE A N 1
ATOM 907 C CA . ILE A 1 118 ? 8.871 7.164 -10.139 1.00 84.75 118 ILE A CA 1
ATOM 908 C C . ILE A 1 118 ? 10.310 7.617 -10.399 1.00 84.75 118 ILE A C 1
ATOM 910 O O . ILE A 1 118 ? 10.734 7.660 -11.551 1.00 84.75 118 ILE A O 1
ATOM 914 N N . THR A 1 119 ? 11.065 7.924 -9.344 1.00 84.56 119 THR A N 1
ATOM 915 C CA . THR A 1 119 ? 12.438 8.442 -9.447 1.00 84.56 119 THR A CA 1
ATOM 916 C C . THR A 1 119 ? 13.452 7.363 -9.810 1.00 84.56 119 THR A C 1
ATOM 918 O O . THR A 1 119 ? 14.550 7.694 -10.248 1.00 84.56 119 THR A O 1
ATOM 921 N N . ARG A 1 120 ? 13.109 6.079 -9.616 1.00 80.69 120 ARG A N 1
ATOM 922 C CA . ARG A 1 120 ? 14.039 4.938 -9.703 1.00 80.69 120 ARG A CA 1
ATOM 923 C C . ARG A 1 120 ? 15.313 5.162 -8.879 1.00 80.69 120 ARG A C 1
ATOM 925 O O . ARG A 1 120 ? 16.387 4.695 -9.244 1.00 80.69 120 ARG A O 1
ATOM 932 N N . SER A 1 121 ? 15.184 5.873 -7.760 1.00 79.25 121 SER A N 1
ATOM 933 C CA . SER A 1 121 ? 16.277 6.203 -6.849 1.00 79.25 121 SER A CA 1
ATOM 934 C C . SER A 1 121 ? 15.863 5.908 -5.411 1.00 79.25 121 SER A C 1
ATOM 936 O O . SER A 1 121 ? 14.772 6.286 -4.982 1.00 79.25 121 SER A O 1
ATOM 938 N N . ALA A 1 122 ? 16.743 5.245 -4.656 1.00 76.31 122 ALA A N 1
ATOM 939 C CA . ALA A 1 122 ? 16.527 4.955 -3.238 1.00 76.31 122 ALA A CA 1
ATOM 940 C C . ALA A 1 122 ? 16.520 6.230 -2.376 1.00 76.31 122 ALA A C 1
ATOM 942 O O . ALA A 1 122 ? 15.760 6.330 -1.412 1.00 76.31 122 ALA A O 1
ATOM 943 N N . THR A 1 123 ? 17.337 7.218 -2.749 1.00 78.44 123 THR A N 1
ATOM 944 C CA . THR A 1 123 ? 17.500 8.494 -2.039 1.00 78.44 123 THR A CA 1
ATOM 945 C C . THR A 1 123 ? 16.569 9.583 -2.556 1.00 78.44 123 THR A C 1
ATOM 947 O O . THR A 1 123 ? 16.713 10.736 -2.165 1.00 78.44 123 THR A O 1
ATOM 950 N N . LEU A 1 124 ? 15.628 9.254 -3.452 1.00 69.81 124 LEU A N 1
ATOM 951 C CA . LEU A 1 124 ? 14.759 10.238 -4.111 1.00 69.81 124 LEU A CA 1
ATOM 952 C C . LEU A 1 124 ? 15.542 11.285 -4.934 1.00 69.81 124 LEU A C 1
ATOM 954 O O . LEU A 1 124 ? 15.007 12.348 -5.231 1.00 69.81 124 LEU A O 1
ATOM 958 N N . GLY A 1 125 ? 16.791 10.982 -5.311 1.00 58.25 125 GLY A N 1
ATOM 959 C CA . GLY A 1 125 ? 17.688 11.913 -6.009 1.00 58.25 125 GLY A CA 1
ATOM 960 C C . GLY A 1 125 ? 18.470 12.862 -5.092 1.00 58.25 125 GLY A C 1
ATOM 961 O O . GLY A 1 125 ? 19.043 13.826 -5.584 1.00 58.25 125 GLY A O 1
ATOM 962 N N . LEU A 1 126 ? 18.494 12.605 -3.780 1.00 61.53 126 LEU A N 1
ATOM 963 C CA . LEU A 1 126 ? 19.223 13.397 -2.776 1.00 61.53 126 LEU A CA 1
ATOM 964 C C . LEU A 1 126 ? 20.602 12.804 -2.420 1.00 61.53 126 LEU A C 1
ATOM 966 O O . LEU A 1 126 ? 21.077 12.995 -1.302 1.00 61.53 126 LEU A O 1
ATOM 970 N N . GLY A 1 127 ? 21.207 12.033 -3.328 1.00 51.34 127 GLY A N 1
ATOM 971 C CA . GLY A 1 127 ? 22.499 11.364 -3.129 1.00 51.34 127 GLY A CA 1
ATOM 972 C C . GLY A 1 127 ? 23.498 11.717 -4.213 1.00 51.34 127 GLY A C 1
ATOM 973 O O . GLY A 1 127 ? 23.036 12.011 -5.338 1.00 51.34 127 GLY A O 1
#

Foldseek 3Di:
DDLVVLVVLLVVLLVVLVVLLVVVLVCVVVVHPCVVPVCSVVVNVVSVVSNVVSVVVNCVVVVPDQPPQLLSVLLVVLVVLLVVLSCQLPPPPDDPVSNVVSSVVSVVSSVLSVLSVVCVDSCSPPD

Secondary structure (DSSP, 8-state):
--HHHHHHHHHHHHHHHHHHHHHHHHHHHTT--GGG-HHHHHHHHHHHHHHHHHHHHHHHHTT--TTTSHHHHHHHHHHHHHHHHHHHHT-TTS-HHHHHHHHHHHHHHHHHHHHHHHH--TTTT--

Radius of gyration: 15.8 Å; Cα contacts (8 Å, |Δi|>4): 109; chains: 1; bounding box: 41×26×45 Å

pLDDT: mean 87.18, std 6.91, range [51.34, 94.5]

Solvent-accessible surface area (backbone atoms only — not comparable to full-atom values): 6835 Å² total; per-residue (Å²): 130,56,73,68,55,44,50,51,51,28,51,52,32,49,50,51,49,51,52,52,51,53,50,53,51,52,34,53,76,69,70,45,76,55,88,74,40,63,61,79,64,48,50,54,58,57,40,49,54,52,28,50,52,30,49,52,52,50,28,61,78,68,69,50,58,84,67,77,40,66,25,51,33,43,40,52,53,36,50,53,50,26,51,54,25,46,51,50,29,70,35,87,88,50,54,69,68,57,19,50,53,25,42,53,51,23,52,54,33,49,52,49,39,53,48,23,67,72,64,65,22,64,61,69,75,78,114

Sequence (127 aa):
MDYADIRLLHISCASISICLFVLRGALQFAGVPWRRWRILRIAPHVNDTVLLAAAIALSWISHQVPLQQDWLSAKVGALLLYIVLGHMAFRAEASPARQAVAFAAALVTVAYIVMVAITRSATLGLG

Mean predicted aligned error: 5.07 Å